Protein AF-A0A2U1P2I2-F1 (afdb_monomer_lite)

InterPro domains:
  IPR000754 Small ribosomal subunit protein uS9 [PF00380] (22-80)
  IPR000754 Small ribosomal subunit protein uS9 [PTHR21569] (22-80)
  IPR014721 Small ribosomal subunit protein uS5 domain 2-type fold, subgroup [G3DSA:3.30.230.10] (20-80)
  IPR020568 Ribosomal protein uS5 domain 2-type superfamily [SSF54211] (22-80)

Foldseek 3Di:
DVVVVVVVVVVVVVVVVVVVVVLVVLVVLLVVLVVVCVVPPPPSVVVCVVVVSPDRDPDDQADCDPQAPGNPHHDDDDDD

Organism: Artemisia annua (NCBI:txid35608)

Structure (mmCIF, N/CA/C/O backbone):
data_AF-A0A2U1P2I2-F1
#
_entry.id   AF-A0A2U1P2I2-F1
#
loop_
_atom_site.group_PDB
_atom_site.id
_atom_site.type_symbol
_atom_site.label_atom_id
_atom_site.label_alt_id
_atom_site.label_comp_id
_atom_site.label_asym_id
_atom_site.label_entity_id
_atom_site.label_seq_id
_atom_site.pdbx_PDB_ins_code
_atom_site.Cartn_x
_atom_site.Cartn_y
_atom_site.Cartn_z
_atom_site.occupancy
_atom_site.B_iso_or_equiv
_atom_site.auth_seq_id
_atom_site.auth_comp_id
_atom_site.auth_asym_id
_atom_site.auth_atom_id
_atom_site.pdbx_PDB_model_num
ATOM 1 N N . MET A 1 1 ? 0.890 -6.484 37.344 1.00 54.50 1 MET A N 1
ATOM 2 C CA . MET A 1 1 ? 0.171 -5.495 36.502 1.00 54.50 1 MET A CA 1
ATOM 3 C C . MET A 1 1 ? 1.080 -4.626 35.629 1.00 54.50 1 MET A C 1
ATOM 5 O O . MET A 1 1 ? 0.822 -4.551 34.438 1.00 54.50 1 MET A O 1
ATOM 9 N N . ILE A 1 2 ? 2.158 -4.012 36.138 1.00 53.38 2 ILE A N 1
ATOM 10 C CA . ILE A 1 2 ? 3.023 -3.119 35.324 1.00 53.38 2 ILE A CA 1
ATOM 11 C C . ILE A 1 2 ? 3.806 -3.869 34.217 1.00 53.38 2 ILE A C 1
ATOM 13 O O . ILE A 1 2 ? 3.990 -3.343 33.121 1.00 53.38 2 ILE A O 1
ATOM 17 N N . LYS A 1 3 ? 4.207 -5.128 34.459 1.00 47.97 3 LYS A N 1
ATOM 18 C CA . LYS A 1 3 ? 4.911 -5.969 33.464 1.00 47.97 3 LYS A CA 1
ATOM 19 C C . LYS A 1 3 ? 4.039 -6.339 32.245 1.00 47.97 3 LYS A C 1
ATOM 21 O O . LYS A 1 3 ? 4.549 -6.380 31.131 1.00 47.97 3 LYS A O 1
ATOM 26 N N . GLU A 1 4 ? 2.732 -6.520 32.447 1.00 54.16 4 GLU A N 1
ATOM 27 C CA . GLU A 1 4 ? 1.751 -6.820 31.385 1.00 54.16 4 GLU A CA 1
ATOM 28 C C . GLU A 1 4 ? 1.543 -5.621 30.447 1.00 54.16 4 GLU A C 1
ATOM 30 O O . GLU A 1 4 ? 1.598 -5.752 29.226 1.00 54.16 4 GLU A O 1
ATOM 35 N N . LEU A 1 5 ? 1.410 -4.413 31.009 1.00 56.12 5 LEU A N 1
ATOM 36 C CA . LEU A 1 5 ? 1.250 -3.184 30.226 1.00 56.12 5 LEU A CA 1
ATOM 37 C C . LEU A 1 5 ? 2.471 -2.908 29.332 1.00 56.12 5 LEU A C 1
ATOM 39 O O . LEU A 1 5 ? 2.310 -2.538 28.170 1.00 56.12 5 LEU A O 1
ATOM 43 N N . ARG A 1 6 ? 3.695 -3.168 29.813 1.00 55.59 6 ARG A N 1
ATOM 44 C CA . ARG A 1 6 ? 4.923 -2.982 29.015 1.00 55.59 6 ARG A CA 1
ATOM 45 C C . ARG A 1 6 ? 5.008 -3.943 27.823 1.00 55.59 6 ARG A C 1
ATOM 47 O O . ARG A 1 6 ? 5.429 -3.534 26.744 1.00 55.59 6 ARG A O 1
ATOM 54 N N . MET A 1 7 ? 4.557 -5.188 27.990 1.00 55.66 7 MET A N 1
ATOM 55 C CA . MET A 1 7 ? 4.480 -6.177 26.905 1.00 55.66 7 MET A CA 1
ATOM 56 C C . MET A 1 7 ? 3.465 -5.790 25.823 1.00 55.66 7 MET A C 1
ATOM 58 O O . MET A 1 7 ? 3.723 -6.002 24.638 1.00 55.66 7 MET A O 1
ATOM 62 N N . ILE A 1 8 ? 2.342 -5.177 26.206 1.00 58.31 8 ILE A N 1
ATOM 63 C CA . ILE A 1 8 ? 1.314 -4.706 25.266 1.00 58.31 8 ILE A CA 1
ATOM 64 C C . ILE A 1 8 ? 1.848 -3.548 24.410 1.00 58.31 8 ILE A C 1
ATOM 66 O O . ILE A 1 8 ? 1.701 -3.576 23.188 1.00 58.31 8 ILE A O 1
ATOM 70 N N . TYR A 1 9 ? 2.532 -2.570 25.015 1.00 55.88 9 TYR A N 1
ATOM 71 C CA . TYR A 1 9 ? 3.140 -1.456 24.273 1.00 55.88 9 TYR A CA 1
ATOM 72 C C . TYR A 1 9 ? 4.292 -1.908 23.363 1.00 55.88 9 TYR A C 1
ATOM 74 O O . TYR A 1 9 ? 4.387 -1.442 22.227 1.00 55.88 9 TYR A O 1
ATOM 82 N N . HIS A 1 10 ? 5.120 -2.861 23.802 1.00 56.94 10 HIS A N 1
ATOM 83 C CA . HIS A 1 10 ? 6.217 -3.388 22.986 1.00 56.94 10 HIS A CA 1
ATOM 84 C C . HIS A 1 10 ? 5.706 -4.212 21.789 1.00 56.94 10 HIS A C 1
ATOM 86 O O . HIS A 1 10 ? 6.213 -4.059 20.678 1.00 56.94 10 HIS A O 1
ATOM 92 N N . LYS A 1 11 ? 4.650 -5.024 21.965 1.00 49.94 11 LYS A N 1
ATOM 93 C CA . LYS A 1 11 ? 3.972 -5.724 20.854 1.00 49.94 11 LYS A CA 1
ATOM 94 C C . LYS A 1 11 ? 3.282 -4.759 19.886 1.00 49.94 11 LYS A C 1
ATOM 96 O O . LYS A 1 11 ? 3.319 -4.984 18.681 1.00 49.94 11 LYS A O 1
ATOM 101 N N . CYS A 1 12 ? 2.686 -3.679 20.393 1.00 47.53 12 CYS A N 1
ATOM 102 C CA . CYS A 1 12 ? 2.052 -2.650 19.565 1.00 47.53 12 CYS A CA 1
ATOM 103 C C . CYS A 1 12 ? 3.087 -1.877 18.722 1.00 47.53 12 CYS A C 1
ATOM 105 O O . CYS A 1 12 ? 2.879 -1.667 17.529 1.00 47.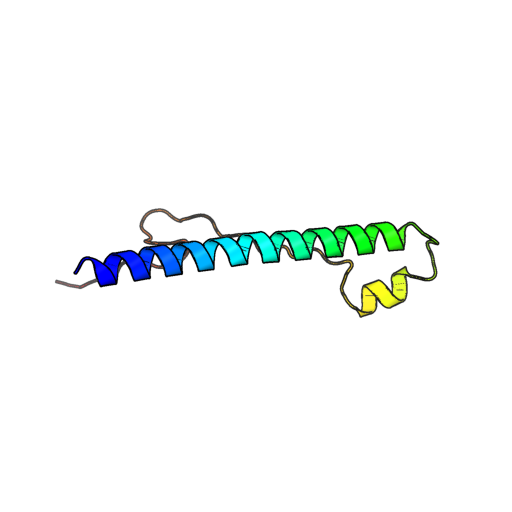53 12 CYS A O 1
ATOM 107 N N . SER A 1 13 ? 4.242 -1.542 19.310 1.00 52.00 13 SER A N 1
ATOM 108 C CA . SER A 1 13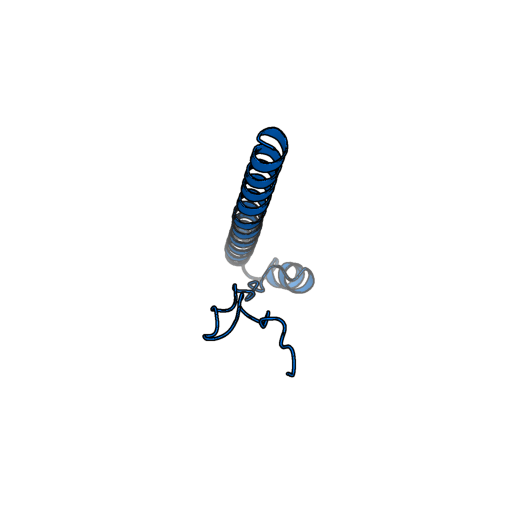 ? 5.357 -0.888 18.609 1.00 52.00 13 SER A CA 1
ATOM 109 C C . SER A 1 13 ? 5.951 -1.767 17.499 1.00 52.00 13 SER A C 1
ATOM 111 O O . SER A 1 13 ? 6.139 -1.292 16.379 1.00 52.00 13 SER A O 1
ATOM 113 N N . GLN A 1 14 ? 6.160 -3.064 17.755 1.00 51.72 14 GLN A N 1
ATOM 114 C CA . GLN A 1 14 ? 6.705 -3.978 16.742 1.00 51.72 14 GLN A CA 1
ATOM 115 C C . GLN A 1 14 ? 5.745 -4.234 15.568 1.00 51.72 14 GLN A C 1
ATOM 117 O O . GLN A 1 14 ? 6.188 -4.337 14.425 1.00 51.72 14 GLN A O 1
ATOM 122 N N . LEU A 1 15 ? 4.430 -4.271 15.813 1.00 52.75 15 LEU A N 1
ATOM 123 C CA . LEU A 1 15 ? 3.429 -4.428 14.750 1.00 52.75 15 LEU A CA 1
ATOM 124 C C . LEU A 1 15 ? 3.298 -3.179 13.866 1.00 52.75 15 LEU A C 1
ATOM 126 O O . LEU A 1 15 ? 3.062 -3.304 12.665 1.00 52.75 15 LEU A O 1
ATOM 130 N N . GLN A 1 16 ? 3.480 -1.982 14.430 1.00 55.25 16 GLN A N 1
ATOM 131 C CA . GLN A 1 16 ? 3.423 -0.732 13.668 1.00 55.25 16 GLN A CA 1
ATOM 132 C C . GLN A 1 16 ? 4.657 -0.546 12.769 1.00 55.25 16 GLN A C 1
ATOM 134 O O . GLN A 1 16 ? 4.532 -0.064 11.644 1.00 55.25 16 GLN A O 1
ATOM 139 N N . PHE A 1 17 ? 5.833 -0.983 13.232 1.00 55.41 17 PHE A N 1
ATOM 140 C CA . PHE A 1 17 ? 7.081 -0.918 12.465 1.00 55.41 17 PHE A CA 1
ATOM 141 C C . PHE A 1 17 ? 7.040 -1.823 11.222 1.00 55.41 17 PHE A C 1
ATOM 143 O O . PHE A 1 17 ? 7.423 -1.407 10.131 1.00 55.41 17 PHE A O 1
ATOM 150 N N . LEU A 1 18 ? 6.481 -3.032 11.351 1.00 58.75 18 LEU A N 1
ATOM 151 C CA . LEU A 1 18 ? 6.393 -4.003 10.258 1.00 58.75 18 LEU A CA 1
ATOM 152 C C . LEU A 1 18 ? 5.547 -3.494 9.074 1.00 58.75 18 LEU A C 1
ATOM 154 O O . LEU A 1 18 ? 5.939 -3.659 7.923 1.00 58.75 18 LEU A O 1
ATOM 158 N N . VAL A 1 19 ? 4.406 -2.843 9.325 1.00 63.19 19 VAL A N 1
ATOM 159 C CA . VAL A 1 19 ? 3.502 -2.381 8.250 1.00 63.19 19 VAL A CA 1
ATOM 160 C C . VAL A 1 19 ? 4.128 -1.259 7.415 1.00 63.19 19 VAL A C 1
ATOM 162 O O . VAL A 1 19 ? 3.977 -1.247 6.193 1.00 63.19 19 VAL A O 1
ATOM 165 N N . ILE A 1 20 ? 4.862 -0.342 8.053 1.00 65.06 20 ILE A N 1
ATOM 166 C CA . ILE A 1 20 ? 5.533 0.771 7.364 1.00 65.06 20 ILE A CA 1
ATOM 167 C C . ILE A 1 20 ? 6.687 0.241 6.505 1.00 65.06 20 ILE A C 1
ATOM 169 O O . ILE A 1 20 ? 6.798 0.607 5.336 1.00 65.06 20 ILE A O 1
ATOM 173 N N . VAL A 1 21 ? 7.491 -0.676 7.049 1.00 73.75 21 VAL A N 1
ATOM 174 C CA . VAL A 1 21 ? 8.627 -1.278 6.335 1.00 73.75 21 VAL A CA 1
ATOM 175 C C . VAL A 1 21 ? 8.151 -2.115 5.142 1.00 73.75 21 VAL A C 1
ATOM 177 O O . VAL A 1 21 ? 8.682 -1.976 4.042 1.00 73.75 21 VAL A O 1
ATOM 180 N N . LEU A 1 22 ? 7.094 -2.918 5.303 1.00 78.25 22 LEU A N 1
ATOM 181 C CA . LEU A 1 22 ? 6.531 -3.714 4.204 1.00 78.25 22 LEU A CA 1
ATOM 182 C C . LEU A 1 22 ? 5.945 -2.839 3.082 1.00 78.25 22 LEU A C 1
ATOM 184 O O . LEU A 1 22 ? 6.147 -3.134 1.902 1.00 78.25 22 LEU A O 1
ATOM 188 N N . GLY A 1 23 ? 5.259 -1.746 3.431 1.00 78.44 23 GLY A N 1
ATOM 189 C CA . GLY A 1 23 ? 4.720 -0.795 2.454 1.00 78.44 23 GLY A CA 1
ATOM 190 C C . GLY A 1 23 ? 5.814 -0.075 1.658 1.00 78.44 23 GLY A C 1
ATOM 191 O O . GLY A 1 23 ? 5.697 0.076 0.440 1.00 78.44 23 GLY A O 1
ATOM 192 N N . GLN A 1 24 ? 6.906 0.311 2.323 1.00 85.06 24 GLN A N 1
ATOM 193 C CA . GLN A 1 24 ? 8.060 0.947 1.683 1.00 85.06 24 GLN A CA 1
ATOM 194 C C . GLN A 1 24 ? 8.787 -0.001 0.721 1.00 85.06 24 GLN A C 1
ATOM 196 O O . GLN A 1 24 ? 9.063 0.382 -0.414 1.00 85.06 24 GLN A O 1
ATOM 201 N N . ILE A 1 25 ? 9.026 -1.256 1.118 1.00 86.69 25 ILE A N 1
ATOM 202 C CA . ILE A 1 25 ? 9.659 -2.268 0.254 1.00 86.69 25 ILE A CA 1
ATOM 203 C C . ILE A 1 25 ? 8.840 -2.484 -1.028 1.00 86.69 25 ILE A C 1
ATOM 205 O O . ILE A 1 25 ? 9.397 -2.521 -2.127 1.00 86.69 25 ILE A O 1
ATOM 209 N N . GLY A 1 26 ? 7.510 -2.578 -0.912 1.00 87.25 26 GLY A N 1
ATOM 210 C CA . GLY A 1 26 ? 6.617 -2.712 -2.067 1.00 87.25 26 GLY A CA 1
ATOM 211 C C . GLY A 1 26 ? 6.688 -1.519 -3.029 1.00 87.25 26 GLY A C 1
ATOM 212 O O . GLY A 1 26 ? 6.678 -1.713 -4.247 1.00 87.25 26 GLY A O 1
ATOM 213 N N . ALA A 1 27 ? 6.816 -0.301 -2.497 1.00 87.75 27 ALA A N 1
ATOM 214 C CA . ALA A 1 27 ? 6.969 0.916 -3.292 1.00 87.75 27 ALA A CA 1
ATOM 215 C C . ALA A 1 27 ? 8.325 0.976 -4.017 1.00 87.75 27 ALA A C 1
ATOM 217 O O . ALA A 1 27 ? 8.362 1.282 -5.209 1.00 87.75 27 ALA A O 1
ATOM 218 N N . ILE A 1 28 ? 9.419 0.621 -3.333 1.00 90.31 28 ILE A N 1
ATOM 219 C CA . ILE A 1 28 ? 10.768 0.559 -3.917 1.00 90.31 28 ILE A CA 1
ATOM 220 C C . ILE A 1 28 ? 10.807 -0.469 -5.052 1.00 90.31 28 ILE A C 1
ATOM 222 O O . ILE A 1 28 ? 11.288 -0.160 -6.141 1.00 90.31 28 ILE A O 1
ATOM 226 N N . ARG A 1 29 ? 10.225 -1.659 -4.847 1.00 89.56 29 ARG A N 1
ATOM 227 C CA . ARG A 1 29 ? 10.127 -2.701 -5.880 1.00 89.56 29 ARG A CA 1
ATOM 228 C C . ARG A 1 29 ? 9.415 -2.199 -7.137 1.00 89.56 29 ARG A C 1
ATOM 230 O O . ARG A 1 29 ? 9.947 -2.357 -8.229 1.00 89.56 29 ARG A O 1
ATOM 237 N N . LEU A 1 30 ? 8.257 -1.549 -6.987 1.00 90.56 30 LEU A N 1
ATOM 238 C CA . LEU A 1 30 ? 7.515 -0.985 -8.122 1.00 90.56 30 LEU A CA 1
ATOM 239 C C . LEU A 1 30 ? 8.309 0.125 -8.836 1.00 90.56 30 LEU A C 1
ATOM 241 O O . LEU A 1 30 ? 8.274 0.212 -10.063 1.00 90.56 30 LEU A O 1
ATOM 245 N N . GLY A 1 31 ? 9.031 0.960 -8.083 1.00 89.31 31 GLY A N 1
ATOM 246 C CA . GLY A 1 31 ? 9.910 1.997 -8.628 1.00 89.31 31 GLY A CA 1
ATOM 247 C C . GLY A 1 31 ? 11.048 1.418 -9.470 1.00 89.31 31 GLY A C 1
ATOM 248 O O . GLY A 1 31 ? 11.239 1.843 -10.607 1.00 89.31 31 GLY A O 1
ATOM 249 N N . MET A 1 32 ? 11.739 0.394 -8.960 1.00 89.25 32 MET A N 1
ATOM 250 C CA . MET A 1 32 ? 12.799 -0.305 -9.696 1.00 89.25 32 MET A CA 1
ATOM 251 C C . MET A 1 32 ? 12.262 -0.990 -10.956 1.00 89.25 32 MET A C 1
ATOM 253 O O . MET A 1 32 ? 12.858 -0.858 -12.018 1.00 89.25 32 MET A O 1
ATOM 257 N N . SER A 1 33 ? 11.107 -1.658 -10.886 1.00 87.94 33 SER A N 1
ATOM 258 C CA . SER A 1 33 ? 10.498 -2.299 -12.060 1.00 87.94 33 SER A CA 1
ATOM 259 C C . SER A 1 33 ? 10.098 -1.299 -13.147 1.00 87.94 33 SER A C 1
ATOM 261 O O . SER A 1 33 ? 10.246 -1.593 -14.330 1.00 87.94 33 SER A O 1
ATOM 263 N N . ARG A 1 34 ? 9.638 -0.099 -12.773 1.00 87.50 34 ARG A N 1
ATOM 264 C CA . ARG A 1 34 ? 9.361 0.988 -13.728 1.00 87.50 34 ARG A CA 1
ATOM 265 C C . ARG A 1 34 ? 10.636 1.594 -14.311 1.00 87.50 34 ARG A C 1
ATOM 267 O O . ARG A 1 34 ? 10.659 1.909 -15.493 1.00 87.50 34 ARG A O 1
ATOM 274 N N . ALA A 1 35 ? 11.694 1.725 -13.513 1.00 88.94 35 ALA A N 1
ATOM 275 C CA . ALA A 1 35 ? 12.992 2.184 -14.000 1.00 88.94 35 ALA A CA 1
ATOM 276 C C . ALA A 1 35 ? 13.596 1.194 -15.012 1.00 88.94 35 ALA A C 1
ATOM 278 O O . ALA A 1 35 ? 14.026 1.607 -16.084 1.00 88.94 35 ALA A O 1
ATOM 279 N N . LEU A 1 36 ? 13.534 -0.110 -14.718 1.00 86.31 36 LEU A N 1
ATOM 280 C CA . LEU A 1 36 ? 13.966 -1.182 -15.622 1.00 86.31 36 LEU A CA 1
ATOM 281 C C . LEU A 1 36 ? 13.114 -1.271 -16.889 1.00 86.31 36 LEU A C 1
ATOM 283 O O . LEU A 1 36 ? 13.616 -1.656 -17.930 1.00 86.31 36 LEU A O 1
ATOM 287 N N . GLN A 1 37 ? 11.837 -0.895 -16.837 1.00 83.88 37 GLN A N 1
ATOM 288 C CA . GLN A 1 37 ? 11.014 -0.817 -18.043 1.00 83.88 37 GLN A CA 1
ATOM 289 C C . GLN A 1 37 ? 11.476 0.292 -19.006 1.00 83.88 37 GLN A C 1
ATOM 291 O O . GLN A 1 37 ? 11.286 0.165 -20.212 1.00 83.88 37 GLN A O 1
ATOM 296 N N . ASN A 1 38 ? 12.077 1.366 -18.489 1.00 82.94 38 ASN A N 1
ATOM 297 C CA . ASN A 1 38 ? 12.554 2.492 -19.296 1.00 82.94 38 ASN A CA 1
ATOM 298 C C . ASN A 1 38 ? 13.974 2.277 -19.853 1.00 82.94 38 ASN A C 1
ATOM 300 O O . ASN A 1 38 ? 14.414 3.049 -20.701 1.00 82.94 38 ASN A O 1
ATOM 304 N N . TRP A 1 39 ? 14.689 1.249 -19.386 1.00 76.19 39 TRP A N 1
ATOM 305 C CA . TRP A 1 39 ? 16.055 0.918 -19.786 1.00 76.19 39 TRP A CA 1
ATOM 306 C C . TRP A 1 39 ? 16.057 -0.467 -20.448 1.00 76.19 39 TRP A C 1
ATOM 308 O O . TRP A 1 39 ? 15.713 -1.443 -19.794 1.00 76.19 39 TRP A O 1
ATOM 318 N N . PRO A 1 40 ? 16.619 -0.621 -21.655 1.00 71.56 40 PRO A N 1
ATOM 319 C CA . PRO A 1 40 ? 15.912 -0.728 -22.954 1.00 71.56 40 PRO A CA 1
ATOM 320 C C . PRO A 1 40 ? 14.440 -1.240 -22.953 1.00 71.56 40 PRO A C 1
ATOM 322 O O . PRO A 1 40 ? 14.113 -2.228 -22.298 1.00 71.56 40 PRO A O 1
ATOM 325 N N . PRO A 1 41 ? 13.551 -0.642 -23.773 1.00 65.69 41 PRO A N 1
ATOM 326 C CA . PRO A 1 41 ? 12.091 -0.747 -23.621 1.00 65.69 41 PRO A CA 1
ATOM 327 C C . PRO A 1 41 ? 11.445 -2.101 -23.979 1.00 65.69 41 PRO A C 1
ATOM 329 O O . PRO A 1 41 ? 10.374 -2.409 -23.450 1.00 65.69 41 PRO A O 1
ATOM 332 N N . ASP A 1 42 ? 12.069 -2.928 -24.824 1.00 69.06 42 ASP A N 1
ATOM 333 C CA . ASP A 1 42 ? 11.392 -4.107 -25.403 1.00 69.06 42 ASP A CA 1
ATOM 334 C C . ASP A 1 42 ? 11.738 -5.449 -24.748 1.00 69.06 42 ASP A C 1
ATOM 336 O O . ASP A 1 42 ? 10.951 -6.393 -24.806 1.00 69.06 42 ASP A O 1
ATOM 340 N N . GLN A 1 43 ? 12.885 -5.553 -24.076 1.00 77.56 43 GLN A N 1
ATOM 341 C CA . GLN A 1 43 ? 13.379 -6.844 -23.573 1.00 77.56 43 GLN A CA 1
ATOM 342 C C . GLN A 1 43 ? 12.837 -7.177 -22.180 1.00 77.56 43 GLN A C 1
ATOM 344 O O . GLN A 1 43 ? 12.598 -8.337 -21.852 1.00 77.56 43 GLN A O 1
ATOM 349 N N . PHE A 1 44 ? 12.600 -6.155 -21.355 1.00 78.75 44 PHE A N 1
ATOM 350 C CA . PHE A 1 44 ? 12.281 -6.343 -19.940 1.00 78.75 44 PHE A CA 1
ATOM 351 C C . PHE A 1 44 ? 10.782 -6.317 -19.634 1.00 78.75 44 PHE A C 1
ATOM 353 O O . PHE A 1 44 ? 10.348 -6.839 -18.609 1.00 78.75 44 PHE A O 1
ATOM 360 N N . ARG A 1 45 ? 9.942 -5.782 -20.524 1.00 81.19 45 ARG A N 1
ATOM 361 C CA . ARG A 1 45 ? 8.487 -5.761 -20.316 1.00 81.19 45 ARG A CA 1
ATOM 362 C C . ARG A 1 45 ? 7.844 -7.161 -20.214 1.00 81.19 45 ARG A C 1
ATOM 364 O O . ARG A 1 45 ? 7.049 -7.332 -19.286 1.00 81.19 45 ARG A O 1
ATOM 371 N N . PRO A 1 46 ? 8.131 -8.142 -21.098 1.00 86.06 46 PRO A N 1
ATOM 372 C CA . PRO A 1 46 ? 7.568 -9.490 -20.974 1.00 86.06 46 PRO A CA 1
ATOM 373 C C . PRO A 1 46 ? 7.918 -10.197 -19.647 1.00 86.06 46 PRO A C 1
ATOM 375 O O . PRO A 1 46 ? 6.976 -10.542 -18.926 1.00 86.06 46 PRO A O 1
ATOM 378 N N . PRO A 1 47 ? 9.197 -10.315 -19.226 1.00 86.81 47 PRO A N 1
ATOM 379 C CA . PRO A 1 47 ? 9.538 -11.018 -17.986 1.00 86.81 47 PRO A CA 1
ATOM 380 C C . PRO A 1 47 ? 9.018 -10.300 -16.731 1.00 86.81 47 PRO A C 1
ATOM 382 O O . PRO A 1 47 ? 8.588 -10.943 -15.774 1.00 86.81 47 PRO A O 1
ATOM 385 N N . LEU A 1 48 ? 8.977 -8.960 -16.721 1.00 84.75 48 LEU A N 1
ATOM 386 C CA . LEU A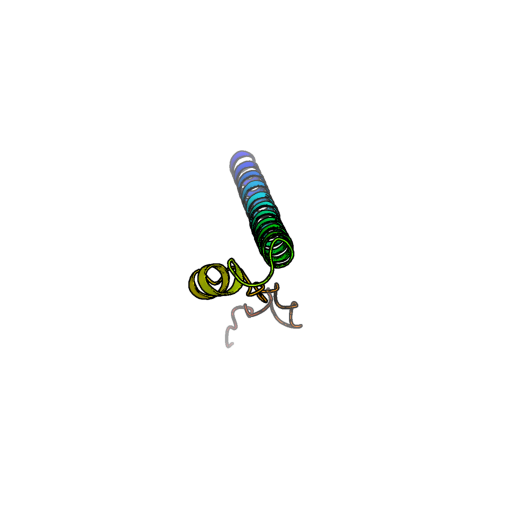 1 48 ? 8.427 -8.202 -15.587 1.00 84.75 48 LEU A CA 1
ATOM 387 C C . LEU A 1 48 ? 6.905 -8.352 -15.454 1.00 84.75 48 LEU A C 1
ATOM 389 O O . LEU A 1 48 ? 6.371 -8.250 -14.344 1.00 84.75 48 LEU A O 1
ATOM 393 N N . LYS A 1 49 ? 6.199 -8.559 -16.571 1.00 84.56 49 LYS A N 1
ATOM 394 C CA . LYS A 1 49 ? 4.752 -8.791 -16.578 1.00 84.56 49 LYS A CA 1
ATOM 395 C C . LYS A 1 49 ? 4.421 -10.200 -16.099 1.00 84.56 49 LYS A C 1
ATOM 397 O O . LYS A 1 49 ? 3.506 -10.339 -15.293 1.00 84.56 49 LYS A O 1
ATOM 402 N N . GLU A 1 50 ? 5.176 -11.202 -16.540 1.00 85.81 50 GLU A N 1
ATOM 403 C CA . GLU A 1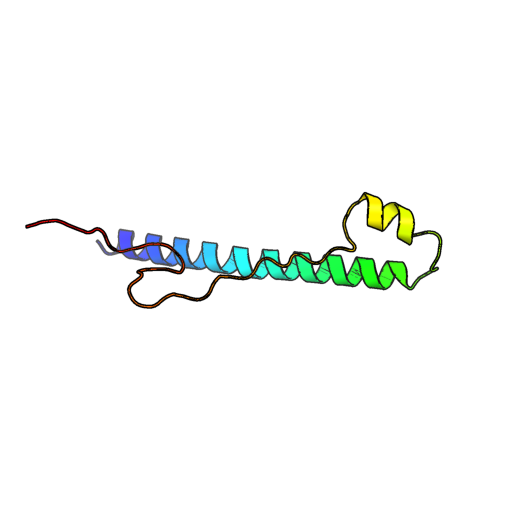 50 ? 5.045 -12.590 -16.074 1.00 85.81 50 GLU A CA 1
ATOM 404 C C . GLU A 1 50 ? 5.295 -12.706 -14.568 1.00 85.81 50 GLU A C 1
ATOM 406 O O . GLU A 1 50 ? 4.514 -13.331 -13.855 1.00 85.81 50 GLU A O 1
ATOM 411 N N . ALA A 1 51 ? 6.313 -12.010 -14.056 1.00 86.50 51 ALA A N 1
ATOM 412 C CA . ALA A 1 51 ? 6.608 -11.960 -12.626 1.00 86.50 51 ALA A CA 1
ATOM 413 C C . ALA A 1 51 ? 5.650 -11.058 -11.810 1.00 86.50 51 ALA A C 1
ATOM 415 O O . ALA A 1 51 ? 5.740 -11.002 -10.583 1.00 86.50 51 ALA A O 1
ATOM 416 N N . GLY A 1 52 ? 4.736 -10.327 -12.460 1.00 86.56 52 GLY A N 1
ATOM 417 C CA . GLY A 1 52 ? 3.715 -9.510 -11.795 1.00 86.56 52 GLY A CA 1
ATOM 418 C C . GLY A 1 52 ? 4.222 -8.230 -11.114 1.00 86.56 52 GLY A C 1
ATOM 419 O O . GLY A 1 52 ? 3.485 -7.624 -10.336 1.00 86.56 52 GLY A O 1
ATOM 420 N N . PHE A 1 53 ? 5.447 -7.773 -11.396 1.00 85.31 53 PHE A N 1
ATOM 421 C CA . PHE A 1 53 ? 6.054 -6.621 -10.707 1.00 85.31 53 PHE A CA 1
ATOM 422 C C . PHE A 1 53 ? 5.563 -5.248 -11.186 1.00 85.31 53 PHE A C 1
ATOM 424 O O . PHE A 1 53 ? 5.773 -4.240 -10.513 1.00 85.31 53 PHE A O 1
ATOM 431 N N . LEU A 1 54 ? 4.896 -5.198 -12.339 1.00 84.19 54 LEU A N 1
ATOM 432 C CA . LEU A 1 54 ? 4.361 -3.957 -12.912 1.00 84.19 54 LEU A CA 1
ATOM 433 C C . LEU A 1 54 ? 3.047 -3.509 -12.249 1.00 84.19 54 LEU A C 1
ATOM 435 O O . LEU A 1 54 ? 2.653 -2.346 -12.373 1.00 84.19 54 LEU A O 1
ATOM 439 N N . THR A 1 55 ? 2.372 -4.411 -11.534 1.00 87.25 55 THR A N 1
ATOM 440 C CA . THR A 1 55 ? 1.089 -4.135 -10.883 1.00 87.25 55 THR A CA 1
ATOM 441 C C . THR A 1 55 ? 1.306 -3.516 -9.506 1.00 87.25 55 THR A C 1
ATOM 443 O O . THR A 1 55 ? 2.000 -4.066 -8.652 1.00 87.25 55 THR A O 1
ATOM 446 N N . ARG A 1 56 ? 0.671 -2.368 -9.257 1.00 84.62 56 ARG A N 1
ATOM 447 C CA . ARG A 1 56 ? 0.652 -1.743 -7.930 1.00 84.62 56 ARG A CA 1
ATOM 448 C C . ARG A 1 56 ? -0.278 -2.519 -6.993 1.00 84.62 56 ARG A C 1
ATOM 450 O O . ARG A 1 56 ? -1.414 -2.799 -7.366 1.00 84.62 56 ARG A O 1
ATOM 457 N N . ASP A 1 57 ? 0.156 -2.752 -5.751 1.00 85.06 57 ASP A N 1
ATOM 458 C CA . ASP A 1 57 ? -0.757 -3.190 -4.689 1.00 85.06 57 ASP A CA 1
ATOM 459 C C . ASP A 1 57 ? -1.716 -2.042 -4.317 1.00 85.06 57 ASP A C 1
ATOM 461 O O . ASP A 1 57 ? -1.294 -0.973 -3.865 1.00 85.06 57 ASP A O 1
ATOM 465 N N . SER A 1 58 ? -3.010 -2.236 -4.573 1.00 83.25 58 SER A N 1
ATOM 466 C CA . SER A 1 58 ? -4.065 -1.249 -4.315 1.00 83.25 58 SER A CA 1
ATOM 467 C C . SER A 1 58 ? -4.617 -1.309 -2.891 1.00 83.25 58 SER A C 1
ATOM 469 O O . SER A 1 58 ? -5.472 -0.494 -2.532 1.00 83.25 58 SER A O 1
ATOM 471 N N . ARG A 1 59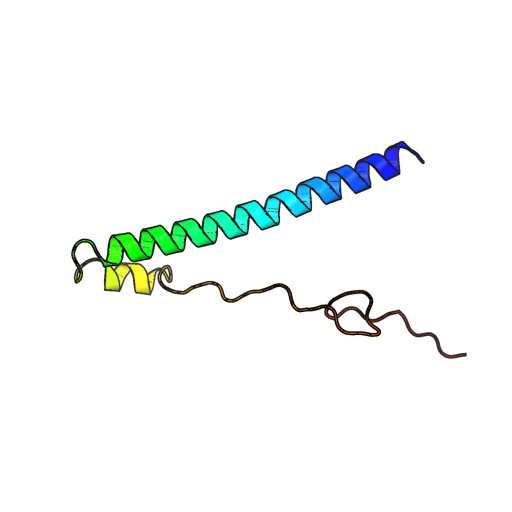 ? -4.169 -2.268 -2.073 1.00 86.50 59 ARG A N 1
ATOM 472 C CA . ARG A 1 59 ? -4.680 -2.463 -0.717 1.00 86.50 59 ARG A CA 1
ATOM 473 C C . ARG A 1 59 ? -4.400 -1.229 0.129 1.00 86.50 59 ARG A C 1
ATOM 475 O O . ARG A 1 59 ? -3.258 -0.845 0.362 1.00 86.50 59 ARG A O 1
ATOM 482 N N . ILE A 1 60 ? -5.475 -0.634 0.625 1.00 84.31 60 ILE A N 1
ATOM 483 C CA . ILE A 1 60 ? -5.432 0.496 1.544 1.00 84.31 60 ILE A CA 1
ATOM 484 C C . ILE A 1 60 ? -6.254 0.164 2.781 1.00 84.31 60 ILE A C 1
ATOM 486 O O . ILE A 1 60 ? -7.223 -0.597 2.720 1.00 84.31 60 ILE A O 1
ATOM 490 N N . VAL A 1 61 ? -5.858 0.724 3.923 1.00 85.19 61 VAL A N 1
ATOM 491 C CA . VAL A 1 61 ? -6.625 0.578 5.158 1.00 85.19 61 VAL A CA 1
ATOM 492 C C . VAL A 1 61 ? -7.993 1.219 4.950 1.00 85.19 61 VAL A C 1
ATOM 494 O O . VAL A 1 61 ? -8.106 2.419 4.702 1.00 85.19 61 VAL A O 1
ATOM 497 N N . GLU A 1 62 ? -9.041 0.404 5.044 1.00 89.94 62 GLU A N 1
ATOM 498 C CA . GLU A 1 62 ? -10.410 0.898 4.962 1.00 89.94 62 GLU A CA 1
ATOM 499 C C . GLU A 1 62 ? -10.677 1.926 6.062 1.00 89.94 62 GLU A C 1
ATOM 501 O O . GLU A 1 62 ? -10.312 1.735 7.228 1.00 89.94 62 GLU A O 1
ATOM 506 N N . ARG A 1 63 ? -11.392 2.999 5.708 1.00 91.81 63 ARG A N 1
ATOM 507 C CA . ARG A 1 63 ? -11.814 3.999 6.691 1.00 91.81 63 ARG A CA 1
ATOM 508 C C . ARG A 1 63 ? -12.649 3.367 7.805 1.00 91.81 63 ARG A C 1
ATOM 510 O O . ARG A 1 63 ? -13.434 2.436 7.588 1.00 91.81 63 ARG A O 1
ATOM 517 N N . LYS A 1 64 ? -12.572 3.954 8.997 1.00 91.06 64 LYS A N 1
ATOM 518 C CA . LYS A 1 64 ? -13.474 3.614 10.099 1.00 91.06 64 LYS A CA 1
ATOM 519 C C . LYS A 1 64 ? -14.904 4.053 9.757 1.00 91.06 64 LYS A C 1
ATOM 521 O O . LYS A 1 64 ? -15.129 5.187 9.339 1.00 91.06 64 LYS A O 1
ATOM 526 N N . LYS A 1 65 ? -15.873 3.149 9.925 1.00 93.94 65 LYS A N 1
ATOM 527 C CA . LYS A 1 65 ? -17.307 3.454 9.791 1.00 93.94 65 LYS A CA 1
ATOM 528 C C . LYS A 1 65 ? -17.868 3.896 11.154 1.00 93.94 65 LYS A C 1
ATOM 530 O O . LYS A 1 65 ? -17.431 3.349 12.172 1.00 93.94 65 LYS A O 1
ATOM 535 N N . PRO A 1 66 ? -18.808 4.858 11.202 1.00 90.62 66 PRO A N 1
ATOM 536 C CA . PRO A 1 66 ? -19.454 5.253 12.453 1.00 90.62 66 PRO A CA 1
ATOM 537 C C . PRO A 1 66 ? -20.228 4.070 13.057 1.00 90.62 66 PRO A C 1
ATOM 539 O O . PRO A 1 66 ? -20.650 3.164 12.338 1.00 90.62 66 PRO A O 1
ATOM 542 N N . GLY A 1 67 ? -20.353 4.039 14.386 1.00 88.94 67 GLY A N 1
ATOM 543 C CA . GLY A 1 67 ? -21.017 2.940 15.102 1.00 88.94 67 GLY A CA 1
ATOM 544 C C . GLY A 1 67 ? -20.239 1.615 15.140 1.00 88.94 67 GLY A C 1
ATOM 545 O O . GLY A 1 67 ? -20.763 0.609 15.613 1.00 88.94 67 GLY A O 1
ATOM 546 N N . LYS A 1 68 ? -18.986 1.582 14.661 1.00 88.56 68 LYS A N 1
ATOM 547 C CA . LYS A 1 68 ? -18.124 0.389 14.674 1.00 88.56 68 LYS A CA 1
ATOM 548 C C . LYS A 1 68 ? -16.830 0.613 15.458 1.00 88.56 68 LYS A C 1
ATOM 550 O O . LYS A 1 68 ? -16.255 1.703 15.459 1.00 88.56 68 LYS A O 1
ATOM 555 N N . ALA A 1 69 ? -16.338 -0.452 16.092 1.00 88.25 69 ALA A N 1
ATOM 556 C CA . ALA A 1 69 ? -15.099 -0.443 16.869 1.00 88.25 69 ALA A CA 1
ATOM 557 C C . ALA A 1 69 ? -13.853 -0.285 15.974 1.00 88.25 69 ALA A C 1
ATOM 559 O O . ALA A 1 69 ? -12.899 0.398 16.343 1.00 88.25 69 ALA A O 1
ATOM 560 N N . LYS A 1 70 ? -13.866 -0.882 14.774 1.00 88.81 70 LYS A N 1
ATOM 561 C CA . LYS A 1 70 ? -12.843 -0.725 13.714 1.00 88.81 70 LYS A CA 1
ATOM 562 C C . LYS A 1 70 ? -13.525 -0.570 12.343 1.00 88.81 70 LYS A C 1
ATOM 564 O O . LYS A 1 70 ? -14.739 -0.411 12.288 1.00 88.81 70 LYS A O 1
ATOM 569 N N . ALA A 1 71 ? -12.778 -0.654 11.235 1.00 88.31 71 ALA A N 1
ATOM 570 C CA . ALA A 1 71 ? -13.324 -0.554 9.872 1.00 88.31 71 ALA A CA 1
ATOM 571 C C . ALA A 1 71 ? -14.559 -1.452 9.629 1.00 88.31 71 ALA A C 1
ATOM 573 O O . ALA A 1 71 ? -15.584 -0.988 9.124 1.00 88.31 71 ALA A O 1
ATOM 574 N N . ARG A 1 72 ? -14.503 -2.724 10.058 1.00 90.44 72 ARG A N 1
ATOM 575 C CA . ARG A 1 72 ? -15.614 -3.688 9.908 1.00 90.44 72 ARG A CA 1
ATOM 576 C C . ARG A 1 72 ? -16.164 -4.253 11.221 1.00 90.44 72 ARG A C 1
ATOM 578 O O . ARG A 1 72 ? -17.341 -4.613 11.249 1.00 90.44 72 ARG A O 1
ATOM 585 N N . LYS A 1 73 ? -15.351 -4.283 12.286 1.00 91.06 73 LYS A N 1
ATOM 586 C CA . LYS A 1 73 ? -15.687 -4.868 13.597 1.00 91.06 73 LYS A CA 1
ATOM 587 C C . LYS A 1 73 ? -16.805 -4.078 14.287 1.00 91.06 73 LYS A C 1
ATOM 589 O O . LYS A 1 73 ? -16.582 -2.927 1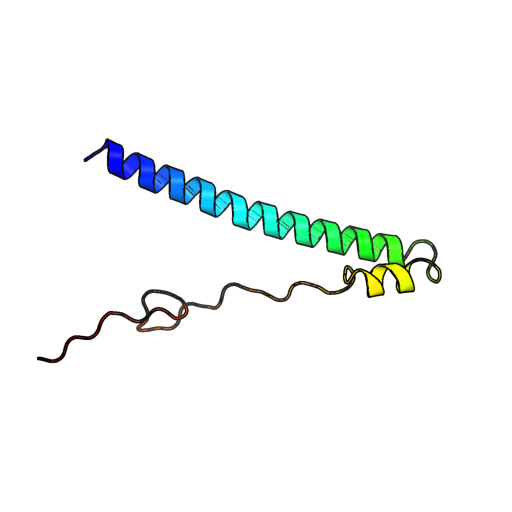4.664 1.00 91.06 73 LYS A O 1
ATOM 594 N N . SER A 1 74 ? -17.976 -4.689 14.446 1.00 89.44 74 SER A N 1
ATOM 595 C CA . SER A 1 74 ? -19.083 -4.166 15.256 1.00 89.44 74 SER A CA 1
ATOM 596 C C . SER A 1 74 ? -18.833 -4.388 16.748 1.00 89.44 74 SER A C 1
ATOM 598 O O . SER A 1 74 ? -17.966 -5.173 17.141 1.00 89.44 74 SER A O 1
ATOM 600 N N . PHE A 1 75 ? -19.583 -3.669 17.578 1.00 90.25 75 PHE A N 1
ATOM 601 C CA . PHE A 1 75 ? -19.685 -3.984 18.999 1.00 90.25 75 PHE A CA 1
ATOM 602 C C . PHE A 1 75 ? -20.527 -5.251 19.193 1.00 90.25 75 PHE A C 1
ATOM 604 O O . PHE A 1 75 ? -21.370 -5.567 18.350 1.00 90.25 75 PHE A O 1
ATOM 611 N N . GLN A 1 76 ? -20.276 -5.981 20.283 1.00 93.19 76 GLN A N 1
ATOM 612 C CA . GLN A 1 76 ? -21.117 -7.113 20.659 1.00 93.19 76 GLN A CA 1
ATOM 613 C C . GLN A 1 76 ? -22.492 -6.576 21.055 1.00 93.19 76 GLN A C 1
ATOM 615 O O . GLN A 1 76 ? -22.587 -5.700 21.912 1.00 93.19 76 GLN A O 1
ATOM 620 N N . TRP A 1 77 ? -23.543 -7.087 20.421 1.00 89.69 77 TRP A N 1
ATOM 621 C CA . TRP A 1 77 ? -24.913 -6.732 20.765 1.00 89.69 77 TRP A CA 1
ATOM 622 C C . TRP A 1 77 ? -25.514 -7.790 21.690 1.00 89.69 77 TRP A C 1
ATOM 624 O O . TRP A 1 77 ? -25.307 -8.985 21.481 1.00 89.69 77 TRP A O 1
ATOM 634 N N . VAL A 1 78 ? -26.244 -7.344 22.712 1.00 92.19 78 VAL A N 1
ATOM 635 C CA . VAL A 1 78 ? -26.927 -8.204 23.685 1.00 92.19 78 VAL A CA 1
ATOM 636 C C . VAL A 1 78 ? -28.391 -7.767 23.740 1.00 92.19 78 VAL A C 1
ATOM 638 O O . VAL A 1 78 ? -28.665 -6.588 23.975 1.00 92.19 78 VAL A O 1
ATOM 641 N N . LYS A 1 79 ? -29.319 -8.702 23.485 1.00 84.62 79 LYS A N 1
ATOM 642 C CA . LYS A 1 79 ? -30.760 -8.491 23.703 1.00 84.62 79 LYS A CA 1
ATOM 643 C C . LYS A 1 79 ? -31.030 -8.427 25.203 1.00 84.62 79 LYS A C 1
ATOM 645 O O . LYS A 1 79 ? -30.409 -9.177 25.953 1.00 84.62 79 LYS A O 1
ATOM 650 N N . ARG A 1 80 ? -31.929 -7.536 25.610 1.00 77.44 80 ARG A N 1
ATOM 651 C CA . ARG A 1 80 ? -32.519 -7.562 26.949 1.00 77.44 80 ARG A CA 1
ATOM 652 C C . ARG A 1 80 ? -33.816 -8.347 26.911 1.00 77.44 80 ARG A C 1
ATOM 654 O O . ARG A 1 80 ? -34.476 -8.273 25.850 1.00 77.44 80 ARG A O 1
#

Radius of gyration: 20.99 Å; chains: 1; bounding box: 49×18×62 Å

Secondary structure (DSSP, 8-state):
-HHHHHHHHHHHHHHHHHHHHHHHHHHHHHHHHHHHHHSSTTTSHHHHHHTTTTS-----PPPPPTTSSSSS-PPPP---

Sequence (80 aa):
MIKELRMIYHKCSQLQFLVIVLGQIGAIRLGMSRALQNWPPDQFRPPLKEAGFLTRDSRIVERKKPGKAKARKSFQWVKR

pLDDT: mean 77.86, std 14.26, range [47.53, 93.94]